Protein AF-A0A937H838-F1 (afdb_monomer_lite)

Sequence (118 aa):
MMIDYLVGSALAITSMLALLLFGTDIIRLNVEARERWQAKMALADFDARWHLSGESLPIGPICRGGDSPWIVAWCISPPVMSLPHARAEVDTNAPAITLRWGQGGAAEPDAQSVRRGL

Secondary structure (DSSP, 8-state):
-HHHHHHHHHHHHHHHHHHHHHHHHHHHHHHHHHHHHHHHHHHHHHHHHHHHH-PPPPSEEESSSS--HHHHHHHTSHHHHTSTT-EEEEETTTTEEEEEE-S-SSS--EEEEEEPP-

Foldseek 3Di:
DVVVVVVVVVVVVVVVVVVVVVVVVVVVVVVVVLLVVLVVVLVVLVVVLCVVVVDDDDAFWPPPDPDDPSSVVSCPDPSNVVFAPWTWGADPVFRKIKIFGDDDDPDDGPIDMDTDDD

Radius of gyration: 22.17 Å; chains: 1; bounding box: 47×26×70 Å

Structure (mmCIF, N/CA/C/O backbone):
data_AF-A0A937H838-F1
#
_entry.id   AF-A0A937H838-F1
#
loop_
_atom_site.group_PDB
_atom_site.id
_atom_site.type_symbol
_atom_site.label_atom_id
_atom_site.label_alt_id
_atom_site.label_comp_id
_atom_site.label_asym_id
_atom_site.label_entity_id
_atom_site.label_seq_id
_atom_site.pdbx_PDB_ins_code
_atom_site.Cartn_x
_atom_site.Cartn_y
_atom_site.Cartn_z
_atom_site.occupancy
_atom_site.B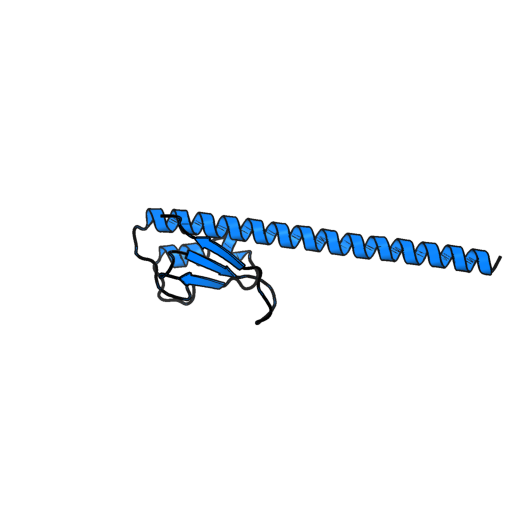_iso_or_equiv
_atom_site.auth_seq_id
_atom_site.auth_comp_id
_atom_site.auth_asym_id
_atom_site.auth_atom_id
_atom_site.pdbx_PDB_model_num
ATOM 1 N N . MET A 1 1 ? 31.803 1.585 -47.588 1.00 65.31 1 MET A N 1
ATOM 2 C CA . MET A 1 1 ? 30.511 0.873 -47.725 1.00 65.31 1 MET A CA 1
ATOM 3 C C . MET A 1 1 ? 30.268 -0.115 -46.593 1.00 65.31 1 MET A C 1
ATOM 5 O O . MET A 1 1 ? 29.444 0.207 -45.760 1.00 65.31 1 MET A O 1
ATOM 9 N N . MET A 1 2 ? 30.948 -1.269 -46.487 1.00 79.31 2 MET A N 1
ATOM 10 C CA . MET A 1 2 ? 30.632 -2.262 -45.431 1.00 79.31 2 MET A CA 1
ATOM 11 C C . MET A 1 2 ? 30.775 -1.711 -43.999 1.00 79.31 2 MET A C 1
ATOM 13 O O . MET A 1 2 ? 29.905 -1.944 -43.167 1.00 79.31 2 MET A O 1
ATOM 17 N N . ILE A 1 3 ? 31.832 -0.939 -43.726 1.00 82.69 3 ILE A N 1
ATOM 18 C CA . ILE A 1 3 ? 32.065 -0.324 -42.408 1.00 82.69 3 ILE A CA 1
ATOM 19 C C . ILE A 1 3 ? 30.963 0.693 -42.071 1.00 82.69 3 ILE A C 1
ATOM 21 O O . ILE A 1 3 ? 30.438 0.662 -40.965 1.00 82.69 3 ILE A O 1
ATOM 25 N N . ASP A 1 4 ? 30.541 1.522 -43.028 1.00 83.69 4 ASP A N 1
ATOM 26 C CA . ASP A 1 4 ? 29.478 2.519 -42.823 1.00 83.69 4 ASP A CA 1
ATOM 27 C C . ASP A 1 4 ? 28.123 1.861 -42.520 1.00 83.69 4 ASP A C 1
ATOM 29 O O . ASP A 1 4 ? 27.396 2.311 -41.634 1.00 83.69 4 ASP A O 1
ATOM 33 N N . TYR A 1 5 ? 27.806 0.745 -43.193 1.00 82.31 5 TYR A N 1
ATOM 34 C CA . TYR A 1 5 ? 26.612 -0.053 -42.890 1.00 82.31 5 TYR A CA 1
ATOM 35 C C . TYR A 1 5 ? 26.675 -0.683 -41.497 1.00 82.31 5 TYR A C 1
ATOM 37 O O . TYR A 1 5 ? 25.668 -0.691 -40.790 1.00 82.31 5 TYR A O 1
ATOM 45 N N . LEU A 1 6 ? 27.839 -1.193 -41.084 1.00 87.06 6 LEU A 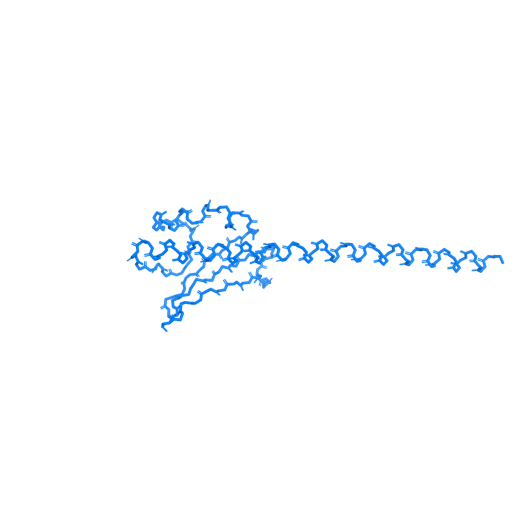N 1
ATOM 46 C CA . LEU A 1 6 ? 28.024 -1.781 -39.756 1.00 87.06 6 LEU A CA 1
ATOM 47 C C . LEU A 1 6 ? 27.896 -0.728 -38.651 1.00 87.06 6 LEU A C 1
ATOM 49 O O . LEU A 1 6 ? 27.196 -0.963 -37.670 1.00 87.06 6 LEU A O 1
ATOM 53 N N . VAL A 1 7 ? 28.505 0.446 -38.833 1.00 88.69 7 VAL A N 1
ATOM 54 C CA . VAL A 1 7 ? 28.410 1.566 -37.885 1.00 88.69 7 VAL A CA 1
ATOM 55 C C . VAL A 1 7 ? 26.975 2.095 -37.808 1.00 88.69 7 VAL A C 1
ATOM 57 O O . VAL A 1 7 ? 26.451 2.273 -36.710 1.00 88.69 7 VAL A O 1
ATOM 60 N N . GLY A 1 8 ? 26.303 2.277 -38.950 1.00 87.38 8 GLY A N 1
ATOM 61 C CA . GLY A 1 8 ? 24.903 2.708 -38.991 1.00 87.38 8 GLY A CA 1
ATOM 62 C C . GLY A 1 8 ? 23.955 1.713 -38.317 1.00 87.38 8 GLY A C 1
ATOM 63 O O . GLY A 1 8 ? 23.091 2.106 -37.534 1.00 87.38 8 GLY A O 1
ATOM 64 N N . SER A 1 9 ? 24.160 0.415 -38.553 1.00 87.75 9 SER A N 1
ATOM 65 C CA . SER A 1 9 ? 23.368 -0.648 -37.924 1.00 87.75 9 SER A CA 1
ATOM 66 C C . SER A 1 9 ? 23.621 -0.729 -36.417 1.00 87.75 9 SER A C 1
ATOM 68 O O . SER A 1 9 ? 22.675 -0.843 -35.641 1.00 87.75 9 SER A O 1
ATOM 70 N N . ALA A 1 10 ? 24.880 -0.614 -35.981 1.00 89.06 10 ALA A N 1
ATOM 71 C CA . ALA A 1 10 ? 25.239 -0.611 -34.565 1.00 89.06 10 ALA A CA 1
ATOM 72 C C . ALA A 1 10 ? 24.622 0.582 -33.819 1.00 89.06 10 ALA A C 1
ATOM 74 O O . ALA A 1 10 ? 24.082 0.404 -32.724 1.00 89.06 10 ALA A O 1
ATOM 75 N N . LEU A 1 11 ? 24.636 1.776 -34.423 1.00 88.56 11 LEU A N 1
ATOM 76 C CA . LEU A 1 11 ? 23.971 2.958 -33.871 1.00 88.56 11 LEU A CA 1
ATOM 77 C C . LEU A 1 11 ? 22.461 2.736 -33.747 1.00 88.56 11 LEU A C 1
ATOM 79 O O . LEU A 1 11 ? 21.910 2.952 -32.672 1.00 88.56 11 LEU A O 1
ATOM 83 N N . ALA A 1 12 ? 21.806 2.230 -34.796 1.00 90.69 12 ALA A N 1
ATOM 84 C CA . ALA A 1 12 ? 20.365 1.979 -34.780 1.00 90.69 12 ALA A CA 1
ATOM 85 C C . ALA A 1 12 ? 19.949 0.970 -33.692 1.00 90.69 12 ALA A C 1
ATOM 87 O O . ALA A 1 12 ? 19.007 1.227 -32.941 1.00 90.69 12 ALA A O 1
ATOM 88 N N . ILE A 1 13 ? 20.675 -0.147 -33.563 1.00 90.50 13 ILE A N 1
ATOM 89 C CA . ILE A 1 13 ? 20.407 -1.170 -32.539 1.00 90.50 13 ILE A CA 1
ATOM 90 C C . ILE A 1 13 ? 20.606 -0.589 -31.136 1.00 90.50 13 ILE A C 1
ATOM 92 O O . ILE A 1 13 ? 19.759 -0.776 -30.264 1.00 90.50 13 ILE A O 1
ATOM 96 N N . THR A 1 14 ? 21.695 0.153 -30.924 1.00 92.56 14 THR A N 1
ATOM 97 C CA . THR A 1 14 ? 21.998 0.760 -29.621 1.00 92.56 14 THR A CA 1
ATOM 98 C C . THR A 1 14 ? 20.940 1.792 -29.231 1.00 92.56 14 THR A C 1
ATOM 100 O O . THR A 1 14 ? 20.473 1.791 -28.094 1.00 92.56 14 THR A O 1
ATOM 103 N N . SER A 1 15 ? 20.498 2.634 -30.170 1.00 89.38 15 SER A N 1
ATOM 104 C CA . SER A 1 15 ? 19.420 3.599 -29.929 1.00 89.38 15 SER A CA 1
ATOM 105 C C . SER A 1 15 ? 18.097 2.912 -29.594 1.00 89.38 15 SER A C 1
ATOM 107 O O . SER A 1 15 ? 17.409 3.329 -28.664 1.00 89.38 15 SER A O 1
ATOM 109 N N . MET A 1 16 ? 17.747 1.839 -30.307 1.00 92.12 16 MET A N 1
ATOM 110 C CA . MET A 1 16 ? 16.515 1.095 -30.045 1.00 92.12 16 MET A CA 1
ATOM 111 C C . MET A 1 16 ? 16.549 0.410 -28.673 1.00 92.12 16 MET A C 1
ATOM 113 O O . MET A 1 16 ? 15.565 0.465 -27.937 1.00 92.12 16 MET A O 1
ATOM 117 N N . LEU A 1 17 ? 17.693 -0.166 -28.291 1.00 92.19 17 LEU A N 1
ATOM 118 C CA . LEU A 1 17 ? 17.888 -0.746 -26.964 1.00 92.19 17 LEU A CA 1
ATOM 119 C C . LEU A 1 17 ? 17.777 0.313 -25.860 1.00 92.19 17 LEU A C 1
ATOM 121 O O . LEU A 1 17 ? 17.106 0.077 -24.859 1.00 92.19 17 LEU A O 1
ATOM 125 N N . ALA A 1 18 ? 18.378 1.490 -26.055 1.00 89.00 18 ALA A N 1
ATOM 126 C CA . ALA A 1 18 ? 18.281 2.586 -25.095 1.00 89.00 18 ALA A CA 1
ATOM 127 C C . ALA A 1 18 ? 16.820 3.004 -24.861 1.00 89.00 18 ALA A C 1
ATOM 129 O O . ALA A 1 18 ? 16.397 3.138 -23.716 1.00 89.00 18 ALA A O 1
ATOM 130 N N . LEU A 1 19 ? 16.023 3.139 -25.927 1.00 89.00 19 LEU A N 1
ATOM 131 C CA . LEU A 1 19 ? 14.598 3.471 -25.818 1.00 89.00 19 LEU A CA 1
ATOM 132 C C . LEU A 1 19 ? 13.793 2.399 -25.073 1.00 89.00 19 LEU A C 1
ATOM 134 O O . LEU A 1 19 ? 12.911 2.744 -24.287 1.00 89.00 19 LEU A O 1
ATOM 138 N N . LEU A 1 20 ? 14.100 1.116 -25.288 1.00 91.12 20 LEU A N 1
ATOM 139 C CA . LEU A 1 20 ? 13.451 0.020 -24.565 1.00 91.12 20 LEU A CA 1
ATOM 140 C C . LEU A 1 20 ? 13.742 0.088 -23.063 1.00 91.12 20 LEU A C 1
ATOM 142 O O . LEU A 1 20 ? 12.806 -0.005 -22.271 1.00 91.12 20 LEU A O 1
ATOM 146 N N . LEU A 1 21 ? 15.004 0.308 -22.680 1.00 86.25 21 LEU A N 1
ATOM 147 C CA . LEU A 1 21 ? 15.404 0.424 -21.273 1.00 86.25 21 LEU A CA 1
ATOM 148 C C . LEU A 1 21 ? 14.735 1.624 -20.591 1.00 86.25 21 LEU A C 1
ATOM 150 O O . LEU A 1 21 ? 14.119 1.473 -19.536 1.00 86.25 21 LEU A O 1
ATOM 154 N N . PHE A 1 22 ? 14.762 2.797 -21.231 1.00 83.25 22 PHE A N 1
ATOM 155 C CA . PHE A 1 22 ? 14.072 3.976 -20.703 1.00 83.25 22 PHE A CA 1
ATOM 156 C C . PHE A 1 22 ? 12.562 3.745 -20.563 1.00 83.25 22 PHE A C 1
ATOM 158 O O . PHE A 1 22 ? 11.967 4.144 -19.564 1.00 83.25 22 PHE A O 1
ATOM 165 N N . GLY A 1 23 ? 11.935 3.070 -21.531 1.00 81.69 23 GLY A N 1
ATOM 166 C CA . GLY A 1 23 ? 10.519 2.719 -21.462 1.00 81.69 23 GLY A CA 1
ATOM 167 C C . GLY A 1 23 ? 10.193 1.816 -20.271 1.00 81.69 23 GLY A C 1
ATOM 168 O O . GLY A 1 23 ? 9.234 2.083 -19.543 1.00 81.69 23 GLY A O 1
ATOM 169 N N . THR A 1 24 ? 11.004 0.781 -20.027 1.00 84.44 24 THR A N 1
ATOM 170 C CA . THR A 1 24 ? 10.806 -0.117 -18.880 1.00 84.44 24 THR A CA 1
ATOM 171 C C . THR A 1 24 ? 11.010 0.587 -17.542 1.00 84.44 24 THR A C 1
ATOM 173 O O . THR A 1 24 ? 10.226 0.362 -16.618 1.00 84.44 24 THR A O 1
ATOM 176 N N . ASP A 1 25 ? 11.991 1.486 -17.449 1.00 81.75 25 ASP A N 1
ATOM 177 C CA . ASP A 1 25 ? 12.258 2.245 -16.225 1.00 81.75 25 ASP A CA 1
ATOM 178 C C . ASP A 1 25 ? 11.110 3.203 -15.892 1.00 81.75 25 ASP A C 1
ATOM 180 O O . ASP A 1 25 ? 10.679 3.283 -14.741 1.00 81.75 25 ASP A O 1
ATOM 184 N N . ILE A 1 26 ? 10.543 3.878 -16.898 1.00 77.12 26 ILE A N 1
ATOM 185 C CA . ILE A 1 26 ? 9.381 4.760 -16.712 1.00 77.12 26 ILE A CA 1
ATOM 186 C C . ILE A 1 26 ? 8.173 3.969 -16.205 1.00 77.12 26 ILE A C 1
ATOM 188 O O . ILE A 1 26 ? 7.478 4.425 -15.294 1.00 77.12 26 ILE A O 1
ATOM 192 N N . ILE A 1 27 ? 7.901 2.791 -16.772 1.00 79.25 27 ILE A N 1
ATOM 193 C CA . ILE A 1 27 ? 6.787 1.945 -16.322 1.00 79.25 27 ILE A CA 1
ATOM 194 C C . ILE A 1 27 ? 6.997 1.549 -14.861 1.00 79.25 27 ILE A C 1
ATOM 196 O O . ILE A 1 27 ? 6.085 1.701 -14.048 1.00 79.25 27 ILE A O 1
ATOM 200 N N . ARG A 1 28 ? 8.210 1.111 -14.512 1.00 81.00 28 ARG A N 1
ATOM 201 C CA . ARG A 1 28 ? 8.553 0.716 -13.146 1.00 81.00 28 ARG A CA 1
ATOM 202 C C . ARG A 1 28 ? 8.370 1.866 -12.154 1.00 81.00 28 ARG A C 1
ATOM 204 O O . ARG A 1 28 ? 7.692 1.691 -11.148 1.00 81.00 28 ARG A O 1
ATOM 211 N N . LEU A 1 29 ? 8.887 3.051 -12.471 1.00 80.56 29 LEU A N 1
ATOM 212 C CA . LEU A 1 29 ? 8.750 4.242 -11.626 1.00 80.56 29 LEU A CA 1
ATOM 213 C C . LEU A 1 29 ? 7.283 4.630 -11.396 1.00 80.56 29 LEU A C 1
ATOM 215 O O . LEU A 1 29 ? 6.905 4.987 -10.280 1.00 80.56 29 LEU A O 1
ATOM 219 N N . ASN A 1 30 ? 6.440 4.539 -12.428 1.00 85.31 30 ASN A N 1
ATOM 220 C CA . ASN A 1 30 ? 5.008 4.819 -12.297 1.00 85.31 30 ASN A CA 1
ATOM 221 C C . ASN A 1 30 ? 4.297 3.800 -11.397 1.00 85.31 30 ASN A C 1
ATOM 223 O O . ASN A 1 30 ? 3.425 4.183 -10.613 1.00 85.31 30 ASN A O 1
ATOM 227 N N . VAL A 1 31 ? 4.664 2.519 -11.491 1.00 86.31 31 VAL A N 1
ATOM 228 C CA . VAL A 1 31 ? 4.124 1.465 -10.621 1.00 86.31 31 VAL A CA 1
ATOM 229 C C . VAL A 1 31 ? 4.533 1.714 -9.170 1.00 86.31 31 VAL A C 1
ATOM 231 O O . VAL A 1 31 ? 3.659 1.813 -8.313 1.00 86.31 31 VAL A O 1
ATOM 234 N N . GLU A 1 32 ? 5.821 1.940 -8.902 1.00 85.44 32 GLU A N 1
ATOM 235 C CA . GLU A 1 32 ? 6.325 2.213 -7.548 1.00 85.44 32 GLU A CA 1
ATOM 236 C C . GLU A 1 32 ? 5.672 3.464 -6.932 1.00 85.44 32 GLU A C 1
ATOM 238 O O . GLU A 1 32 ? 5.275 3.472 -5.764 1.00 85.44 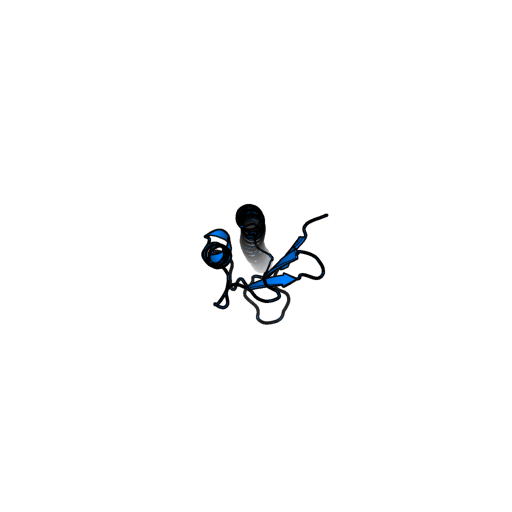32 GLU A O 1
ATOM 243 N N . ALA A 1 33 ? 5.510 4.535 -7.717 1.00 85.56 33 ALA A N 1
ATOM 244 C CA . ALA A 1 33 ? 4.841 5.751 -7.261 1.00 85.56 33 ALA A CA 1
ATOM 245 C C . ALA A 1 33 ? 3.365 5.501 -6.917 1.00 85.56 33 ALA A C 1
ATOM 247 O O . ALA A 1 33 ? 2.874 5.990 -5.894 1.00 85.56 33 ALA A O 1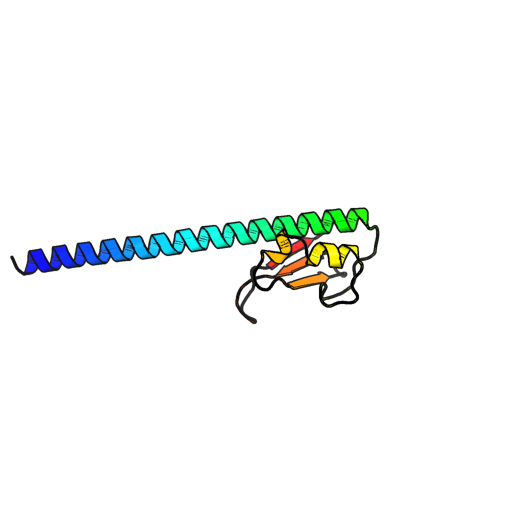
ATOM 248 N N . ARG A 1 34 ? 2.661 4.721 -7.748 1.00 88.12 34 ARG A N 1
ATOM 249 C CA . ARG A 1 34 ? 1.263 4.349 -7.516 1.00 88.12 34 ARG A CA 1
ATOM 250 C C . ARG A 1 34 ? 1.112 3.506 -6.256 1.00 88.12 34 ARG A C 1
ATOM 252 O O . ARG A 1 34 ? 0.233 3.800 -5.450 1.00 88.12 34 ARG A O 1
ATOM 259 N N . GLU A 1 35 ? 1.961 2.504 -6.068 1.00 87.38 35 GLU A N 1
ATOM 260 C CA . GLU A 1 35 ? 1.935 1.639 -4.888 1.00 87.38 35 GLU A CA 1
ATOM 261 C C . GLU A 1 35 ? 2.203 2.436 -3.606 1.00 87.38 35 GLU A C 1
ATOM 263 O O . GLU A 1 35 ? 1.428 2.359 -2.655 1.00 87.38 35 GLU A O 1
ATOM 268 N N . ARG A 1 36 ? 3.214 3.314 -3.600 1.00 86.50 36 ARG A N 1
ATOM 269 C CA . ARG A 1 36 ? 3.476 4.209 -2.456 1.00 86.50 36 ARG A CA 1
ATOM 270 C C . ARG A 1 36 ? 2.308 5.144 -2.163 1.00 86.50 36 ARG A C 1
ATOM 272 O O . ARG A 1 36 ? 2.021 5.435 -1.002 1.00 86.50 36 ARG A O 1
ATOM 279 N N . TRP A 1 37 ? 1.634 5.647 -3.193 1.00 88.31 37 TRP A N 1
ATOM 280 C CA . TRP A 1 37 ? 0.455 6.489 -2.999 1.00 88.31 37 TRP A CA 1
ATOM 281 C C . TRP A 1 37 ? -0.715 5.696 -2.400 1.00 88.31 37 TRP A C 1
ATOM 283 O O . TRP A 1 37 ? -1.368 6.171 -1.471 1.00 88.31 37 TRP A O 1
ATOM 293 N N . GLN A 1 38 ? -0.933 4.462 -2.859 1.00 89.88 38 GLN A N 1
ATOM 294 C CA . GLN A 1 38 ? -1.946 3.563 -2.303 1.00 89.88 38 GLN A CA 1
ATOM 295 C C . GLN A 1 38 ? -1.648 3.185 -0.851 1.00 89.88 38 GLN A C 1
ATOM 297 O O . GLN A 1 38 ? -2.552 3.241 -0.021 1.00 89.88 38 GLN A O 1
ATOM 302 N N . ALA A 1 39 ? -0.390 2.898 -0.515 1.00 87.62 39 ALA A N 1
ATOM 303 C CA . ALA A 1 39 ? 0.030 2.618 0.854 1.00 87.62 39 ALA A CA 1
ATOM 304 C C . ALA A 1 39 ? -0.210 3.810 1.791 1.00 87.62 39 ALA A C 1
ATOM 306 O O . ALA A 1 39 ? -0.776 3.642 2.872 1.00 87.62 39 ALA A O 1
ATOM 307 N N . LYS A 1 40 ? 0.121 5.035 1.358 1.00 89.44 40 LYS A N 1
ATOM 308 C CA . LYS A 1 40 ? -0.224 6.262 2.100 1.00 89.44 40 LYS A CA 1
ATOM 309 C C . LYS A 1 40 ? -1.721 6.379 2.343 1.00 89.44 40 LYS A C 1
ATOM 311 O O . LYS A 1 40 ? -2.134 6.723 3.446 1.00 89.44 40 LYS A O 1
ATOM 316 N N . MET A 1 41 ? -2.525 6.095 1.322 1.00 90.44 41 MET A N 1
ATOM 317 C CA . MET A 1 41 ? -3.973 6.205 1.436 1.00 90.44 41 MET A CA 1
ATOM 318 C C . MET A 1 41 ? -4.575 5.133 2.338 1.00 90.44 41 MET A C 1
ATOM 320 O O . MET A 1 41 ? -5.447 5.449 3.142 1.00 90.44 41 MET A O 1
ATOM 324 N N . ALA A 1 42 ? -4.060 3.906 2.275 1.00 90.88 42 ALA A N 1
ATOM 325 C CA . ALA A 1 42 ? -4.422 2.835 3.192 1.00 90.88 42 ALA A CA 1
ATOM 326 C C . ALA A 1 42 ? -4.111 3.211 4.648 1.00 90.88 42 ALA A C 1
ATOM 328 O O . ALA A 1 42 ? -4.950 3.016 5.522 1.00 90.88 42 ALA A O 1
ATOM 329 N N . LEU A 1 43 ? -2.936 3.785 4.915 1.00 89.75 43 LEU A N 1
ATOM 330 C CA . LEU A 1 43 ? -2.542 4.191 6.267 1.00 89.75 43 LEU A CA 1
ATOM 331 C C . LEU A 1 43 ? -3.372 5.374 6.788 1.00 89.75 43 LEU A C 1
ATOM 333 O O . LEU A 1 43 ? -3.732 5.387 7.961 1.00 89.75 43 LEU A O 1
ATOM 337 N N . ALA A 1 44 ? -3.726 6.330 5.927 1.00 89.50 44 ALA A N 1
ATOM 338 C CA . ALA A 1 44 ? -4.625 7.424 6.295 1.00 89.50 44 ALA A CA 1
ATOM 339 C C . ALA A 1 44 ? -6.052 6.928 6.605 1.00 89.50 44 ALA A C 1
ATOM 341 O O . ALA A 1 44 ? -6.658 7.375 7.575 1.00 89.50 44 ALA A O 1
ATOM 342 N N . ASP A 1 45 ? -6.576 5.980 5.818 1.00 90.88 45 ASP A N 1
ATOM 343 C CA . ASP A 1 45 ? -7.871 5.336 6.093 1.00 90.88 45 ASP A CA 1
ATOM 344 C C . ASP A 1 45 ? -7.832 4.538 7.406 1.00 90.88 45 ASP A C 1
ATOM 346 O O . ASP A 1 45 ? -8.784 4.574 8.184 1.00 90.88 45 ASP A O 1
ATOM 350 N N . PHE A 1 46 ? -6.713 3.863 7.694 1.00 90.12 46 PHE A N 1
ATOM 351 C CA . PHE A 1 46 ? -6.521 3.164 8.965 1.00 90.12 46 PHE A CA 1
ATOM 352 C C . PHE A 1 46 ? -6.587 4.124 10.155 1.00 90.12 46 PHE A C 1
ATOM 354 O O . PHE A 1 46 ? -7.331 3.871 11.100 1.00 90.12 46 PHE A O 1
ATOM 361 N N . ASP A 1 47 ? -5.838 5.229 10.098 1.00 88.19 47 ASP A N 1
ATOM 362 C CA . ASP A 1 47 ? -5.803 6.238 11.160 1.00 88.19 47 ASP A CA 1
ATOM 363 C C . ASP A 1 47 ? -7.193 6.849 11.400 1.00 88.19 47 ASP A C 1
ATOM 365 O O . ASP A 1 47 ? -7.651 6.937 12.540 1.00 88.19 47 ASP A O 1
ATOM 369 N N . ALA A 1 48 ? -7.926 7.162 10.327 1.00 89.31 48 ALA A N 1
ATOM 370 C CA . ALA A 1 48 ? -9.294 7.664 10.423 1.00 89.31 48 ALA A CA 1
ATOM 371 C C . ALA A 1 48 ? -10.246 6.650 11.082 1.00 89.31 48 ALA A C 1
ATOM 373 O O . ALA A 1 48 ? -11.013 7.005 11.978 1.00 89.31 48 ALA A O 1
ATOM 374 N N . ARG A 1 49 ? -10.194 5.376 10.676 1.00 90.50 49 ARG A N 1
ATOM 375 C CA . ARG A 1 49 ? -11.038 4.316 11.257 1.00 90.50 49 ARG A CA 1
ATOM 376 C C . ARG A 1 49 ? -10.695 4.033 12.704 1.00 90.50 49 ARG A C 1
ATOM 378 O O . ARG A 1 49 ? -11.601 3.809 13.499 1.00 90.50 49 ARG A O 1
ATOM 385 N N . TRP A 1 50 ? -9.415 4.068 13.045 1.00 87.38 50 TRP A N 1
ATOM 386 C CA . TRP A 1 50 ? -8.979 3.913 14.421 1.00 87.38 50 TRP A CA 1
ATOM 387 C C . TRP A 1 50 ? -9.464 5.084 15.286 1.00 87.38 50 TRP A C 1
ATOM 389 O O . TRP A 1 50 ? -9.996 4.872 16.376 1.00 87.38 50 TRP A O 1
ATOM 399 N N . HIS A 1 51 ? -9.387 6.320 14.784 1.00 85.81 51 HIS A N 1
ATOM 400 C CA . HIS A 1 51 ? -9.935 7.476 15.493 1.00 85.81 51 HIS A CA 1
ATOM 401 C C . HIS A 1 51 ? -11.442 7.342 15.760 1.00 85.81 51 HIS A C 1
ATOM 403 O O . HIS A 1 51 ? -11.911 7.698 16.839 1.00 85.81 51 HIS A O 1
ATOM 409 N N . LEU A 1 52 ? -12.189 6.800 14.794 1.00 88.94 52 LEU A N 1
ATOM 410 C CA . LEU A 1 52 ? -13.633 6.589 14.908 1.00 88.94 52 LEU A CA 1
ATOM 411 C C . LEU A 1 52 ? -14.013 5.373 15.762 1.00 88.94 52 LEU A C 1
ATOM 413 O O . LEU A 1 52 ? -15.081 5.385 16.368 1.00 88.94 52 LEU A O 1
ATOM 417 N N . SER A 1 53 ? -13.181 4.328 15.811 1.00 87.12 53 SER A N 1
ATOM 418 C CA . SER A 1 53 ? -13.476 3.128 16.601 1.00 87.12 53 SER A CA 1
ATOM 419 C C . SER A 1 53 ? -13.317 3.378 18.098 1.00 87.12 53 SER A C 1
ATOM 421 O O . SER A 1 53 ? -14.076 2.829 18.892 1.00 87.12 53 SER A O 1
ATOM 423 N N . GLY A 1 54 ? -12.335 4.198 18.494 1.00 82.25 54 GLY A N 1
ATOM 424 C CA . GLY A 1 54 ? -11.993 4.413 19.903 1.00 82.25 54 GLY A CA 1
ATOM 425 C C . GLY A 1 54 ? -11.448 3.159 20.602 1.00 82.25 54 GLY A C 1
ATOM 426 O O . GLY A 1 54 ? -11.302 3.148 21.823 1.00 82.25 54 GLY A O 1
ATOM 427 N N . GLU A 1 55 ? -11.149 2.102 19.843 1.00 83.62 55 GLU A N 1
ATOM 428 C CA . GLU A 1 55 ? -10.643 0.833 20.357 1.00 83.62 55 GLU A CA 1
ATOM 429 C C . GLU A 1 55 ? -9.119 0.870 20.536 1.00 83.62 55 GLU A C 1
ATOM 431 O O . GLU A 1 55 ? -8.392 1.592 19.843 1.00 83.62 55 GLU A O 1
ATOM 436 N N . SER A 1 56 ? -8.608 0.055 21.460 1.00 80.50 56 SER A N 1
ATOM 437 C CA . SER A 1 56 ? -7.171 -0.194 21.547 1.00 80.50 56 SER A CA 1
ATOM 438 C C . SER A 1 56 ? -6.714 -1.055 20.374 1.00 80.50 56 SER A C 1
ATOM 440 O O . SER A 1 56 ? -7.387 -2.015 19.997 1.00 80.50 56 SER A O 1
ATOM 442 N N . LEU A 1 57 ? -5.534 -0.754 19.844 1.00 80.44 57 LEU A N 1
ATOM 443 C CA . LEU A 1 57 ? -4.935 -1.543 18.780 1.00 80.44 57 LEU A CA 1
ATOM 444 C C . LEU A 1 57 ? -4.603 -2.974 19.231 1.00 80.44 57 LEU A C 1
ATOM 446 O O . LEU A 1 57 ? -4.042 -3.146 20.317 1.00 80.44 57 LEU A O 1
ATOM 450 N N . PRO A 1 58 ? -4.862 -3.988 18.388 1.00 80.06 58 PRO A N 1
ATOM 451 C CA . PRO A 1 58 ? -4.302 -5.314 18.598 1.00 80.06 58 PRO A CA 1
ATOM 452 C C . PRO A 1 58 ? -2.783 -5.291 18.386 1.00 80.06 58 PRO A C 1
ATOM 454 O O . PRO A 1 58 ? -2.264 -4.520 17.579 1.00 8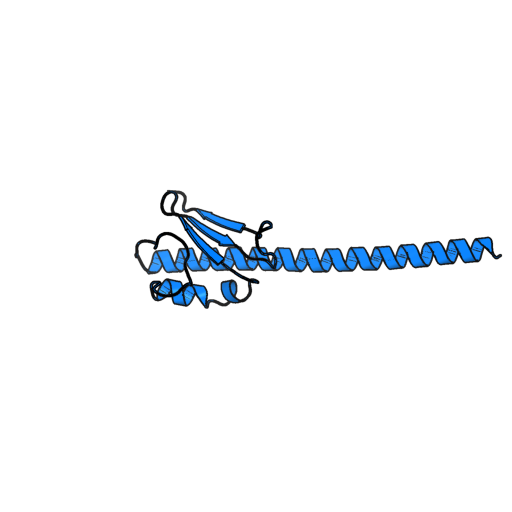0.06 58 PRO A O 1
ATOM 457 N N . ILE A 1 59 ? -2.071 -6.156 19.108 1.00 82.50 59 ILE A N 1
ATOM 458 C CA . ILE A 1 59 ? -0.620 -6.316 18.976 1.00 82.50 59 ILE A CA 1
ATOM 459 C C . ILE A 1 59 ? -0.327 -7.345 17.890 1.00 82.50 59 ILE A C 1
ATOM 461 O O . ILE A 1 59 ? -0.853 -8.459 17.925 1.00 82.50 59 ILE A O 1
ATOM 465 N N . GLY A 1 60 ? 0.586 -7.001 16.983 1.00 84.75 60 GLY A N 1
ATOM 466 C CA . GLY A 1 60 ? 1.122 -7.929 15.999 1.00 84.75 60 GLY A CA 1
ATOM 467 C C . GLY A 1 60 ? 0.372 -7.901 14.663 1.00 84.75 60 GLY A C 1
ATOM 468 O O . GLY A 1 60 ? -0.089 -6.842 14.227 1.00 84.75 60 GLY A O 1
ATOM 469 N N . PRO A 1 61 ? 0.330 -9.030 13.936 1.00 86.06 61 PRO A N 1
ATOM 470 C CA . PRO A 1 61 ? -0.157 -9.057 12.566 1.00 86.06 61 PRO A CA 1
ATOM 471 C C . PRO A 1 61 ? -1.684 -9.001 12.506 1.00 86.06 61 PRO A C 1
ATOM 473 O O . PRO A 1 61 ? -2.357 -9.866 13.062 1.00 86.06 61 PRO A O 1
ATOM 476 N N . ILE A 1 62 ? -2.204 -8.044 11.741 1.00 87.69 62 ILE A N 1
ATOM 477 C CA . ILE A 1 62 ? -3.640 -7.881 11.479 1.00 87.69 62 ILE A CA 1
ATOM 478 C C . ILE A 1 62 ? -4.013 -8.455 10.104 1.00 87.69 62 ILE A C 1
ATOM 480 O O . ILE A 1 62 ? -3.141 -8.784 9.294 1.00 87.69 62 ILE A O 1
ATOM 484 N N . CYS A 1 63 ? -5.312 -8.589 9.833 1.00 86.06 63 CYS A N 1
ATOM 485 C CA . CYS A 1 63 ? -5.873 -9.207 8.627 1.00 86.06 63 CYS A CA 1
ATOM 486 C C . CYS A 1 63 ? -5.663 -10.731 8.543 1.00 86.06 63 CYS A C 1
ATOM 488 O O . CYS A 1 63 ? -5.685 -11.301 7.451 1.00 86.06 63 CYS A O 1
ATOM 490 N N . ARG A 1 64 ? -5.455 -11.408 9.684 1.00 81.69 64 ARG A N 1
ATOM 491 C CA . ARG A 1 64 ? -5.302 -12.879 9.761 1.00 81.69 64 ARG A CA 1
ATOM 492 C C . ARG A 1 64 ? -6.538 -13.604 10.299 1.00 81.69 64 ARG A C 1
ATOM 494 O O . ARG A 1 64 ? -6.557 -14.833 10.304 1.00 81.69 64 ARG A O 1
ATOM 501 N N . GLY A 1 65 ? -7.571 -12.856 10.685 1.00 72.50 65 GLY A N 1
ATOM 502 C CA . GLY A 1 65 ? -8.799 -13.385 11.274 1.00 72.50 65 GLY A CA 1
ATOM 503 C C . GLY A 1 65 ? -8.797 -13.243 12.796 1.00 72.50 65 GLY A C 1
ATOM 504 O O . GLY A 1 65 ? -7.761 -13.379 13.438 1.00 72.50 65 GLY A O 1
ATOM 505 N N . GLY A 1 66 ? -9.967 -12.941 13.365 1.00 77.75 66 GLY A N 1
ATOM 506 C CA . GLY A 1 66 ? -10.108 -12.597 14.787 1.00 77.75 66 GLY A CA 1
ATOM 507 C C . GLY A 1 66 ? -9.875 -11.116 15.110 1.00 77.75 66 GLY A C 1
ATOM 508 O O . GLY A 1 66 ? -9.914 -10.743 16.278 1.00 77.75 66 GLY A O 1
ATOM 509 N N . ASP A 1 67 ? -9.662 -10.278 14.092 1.00 86.56 67 ASP A N 1
ATOM 510 C CA . ASP A 1 67 ? -9.543 -8.828 14.239 1.00 86.56 67 ASP A CA 1
ATOM 511 C C . ASP A 1 67 ? -10.911 -8.155 14.458 1.00 86.56 67 ASP A C 1
ATOM 513 O O . ASP A 1 67 ? -11.958 -8.685 14.073 1.00 86.56 67 ASP A O 1
ATOM 517 N N . SER A 1 68 ? -10.898 -6.948 15.031 1.00 87.31 68 SER A N 1
ATOM 518 C CA . SER A 1 68 ? -12.104 -6.127 15.198 1.00 87.31 68 SER A CA 1
ATOM 519 C C . SER A 1 68 ? -12.770 -5.813 13.843 1.00 87.31 68 SER A C 1
ATOM 521 O O . SER A 1 68 ? -12.063 -5.646 12.841 1.00 87.31 68 SER A O 1
ATOM 523 N N . PRO A 1 69 ? -14.113 -5.684 13.763 1.00 89.38 69 PRO A N 1
ATOM 524 C CA . PRO A 1 69 ? -14.821 -5.459 12.501 1.00 89.38 69 PRO A CA 1
ATOM 525 C C . PRO A 1 69 ? -14.304 -4.273 11.676 1.00 89.38 69 PRO A C 1
ATOM 527 O O . PRO A 1 69 ? -14.285 -4.347 10.447 1.00 89.38 69 PRO A O 1
ATOM 530 N N . TRP A 1 70 ? -13.850 -3.191 12.318 1.00 89.31 70 TRP A N 1
ATOM 531 C CA . TRP A 1 70 ? -13.310 -2.026 11.607 1.00 89.31 70 TRP A CA 1
ATOM 532 C C . TRP A 1 70 ? -11.953 -2.315 10.947 1.00 89.31 70 TRP A C 1
ATOM 534 O O . TRP A 1 70 ? -11.695 -1.810 9.852 1.00 89.31 70 TRP A O 1
ATOM 544 N N . ILE A 1 71 ? -11.126 -3.166 11.569 1.00 90.94 71 ILE A N 1
ATOM 545 C CA . ILE A 1 71 ? -9.848 -3.641 11.020 1.00 90.94 71 ILE A CA 1
ATOM 546 C C . ILE A 1 71 ? -10.130 -4.553 9.836 1.00 90.94 71 ILE A C 1
ATOM 548 O O . ILE A 1 71 ? -9.568 -4.351 8.767 1.00 90.94 71 ILE A O 1
ATOM 552 N N . VAL A 1 72 ? -11.061 -5.501 9.984 1.00 91.00 72 VAL A N 1
ATOM 553 C CA . VAL A 1 72 ? -11.479 -6.383 8.883 1.00 91.00 72 VAL A CA 1
ATOM 554 C C . VAL A 1 72 ? -11.981 -5.560 7.695 1.00 91.00 72 VAL A C 1
ATOM 556 O O . VAL A 1 72 ? -11.576 -5.805 6.560 1.00 91.00 72 VAL A O 1
ATOM 559 N N . ALA A 1 73 ? -12.801 -4.536 7.949 1.00 91.44 73 ALA A N 1
ATOM 560 C CA . ALA A 1 73 ? -13.293 -3.626 6.919 1.00 91.44 73 ALA A CA 1
ATOM 561 C C . ALA A 1 73 ? -12.177 -2.790 6.265 1.00 91.44 73 ALA A C 1
ATOM 563 O O . ALA A 1 73 ? -12.306 -2.394 5.107 1.00 91.44 73 ALA A O 1
ATOM 564 N N . TRP A 1 74 ? -11.103 -2.488 6.996 1.00 92.38 74 TRP A N 1
ATOM 565 C CA . TRP A 1 74 ? -9.917 -1.835 6.450 1.00 92.38 74 TRP A CA 1
ATOM 566 C C . TRP A 1 74 ? -9.078 -2.795 5.595 1.00 92.38 74 TRP A C 1
ATOM 568 O O . TRP A 1 74 ? -8.652 -2.422 4.504 1.00 92.38 74 TRP A O 1
ATOM 578 N N . CYS A 1 75 ? -8.908 -4.048 6.024 1.00 91.25 75 CYS A N 1
ATOM 579 C CA . CYS A 1 75 ? -8.166 -5.076 5.288 1.00 91.25 75 CYS A CA 1
ATOM 580 C C . CYS A 1 75 ? -8.735 -5.327 3.883 1.00 91.25 75 CYS A C 1
ATOM 582 O O . CYS A 1 75 ? -7.987 -5.597 2.947 1.00 91.25 75 CYS A O 1
ATOM 584 N N . ILE A 1 76 ? -10.059 -5.223 3.731 1.00 91.56 76 ILE A N 1
ATOM 585 C CA . ILE A 1 76 ? -10.762 -5.373 2.446 1.00 91.56 76 ILE A CA 1
ATOM 586 C C . ILE A 1 76 ? -10.988 -4.037 1.722 1.00 91.56 76 ILE A C 1
ATOM 588 O O . ILE A 1 76 ? -11.729 -3.976 0.741 1.00 91.56 76 ILE A O 1
ATOM 592 N N . SER A 1 77 ? -10.402 -2.941 2.210 1.00 91.56 77 SER A N 1
ATOM 593 C CA . SER A 1 77 ? -10.539 -1.641 1.560 1.00 91.56 77 SER A CA 1
ATOM 594 C C . SER A 1 77 ? -9.787 -1.619 0.218 1.00 91.56 77 SER A C 1
ATOM 596 O O . SER A 1 77 ? -8.732 -2.252 0.085 1.00 91.56 77 SER A O 1
ATOM 598 N N . PRO A 1 78 ? -10.278 -0.867 -0.787 1.00 90.44 78 PRO A N 1
ATOM 599 C CA . PRO A 1 78 ? -9.638 -0.813 -2.100 1.00 90.44 78 PRO A CA 1
ATOM 600 C C . PRO A 1 78 ? -8.139 -0.457 -2.077 1.00 90.44 78 PRO A C 1
ATOM 602 O O . PRO A 1 78 ? -7.395 -1.116 -2.800 1.00 90.44 78 PRO A O 1
ATOM 605 N N . PRO A 1 79 ? -7.659 0.509 -1.259 1.00 87.44 79 PRO A N 1
ATOM 606 C CA . PRO A 1 79 ? -6.235 0.850 -1.195 1.00 87.44 79 PRO A CA 1
ATOM 607 C C . PRO A 1 79 ? -5.342 -0.287 -0.685 1.00 87.44 79 PRO A C 1
ATOM 609 O O . PRO A 1 79 ? -4.195 -0.396 -1.109 1.00 87.44 79 PRO A O 1
ATOM 612 N N . VAL A 1 80 ? -5.856 -1.133 0.214 1.00 88.75 80 VAL A N 1
ATOM 613 C CA . VAL A 1 80 ? -5.122 -2.291 0.748 1.00 88.75 80 VAL A CA 1
ATOM 614 C C . VAL A 1 80 ? -5.146 -3.440 -0.254 1.00 88.75 80 VAL A C 1
ATOM 616 O O . VAL A 1 80 ? -4.108 -4.029 -0.543 1.00 88.75 80 VAL A O 1
ATOM 619 N N . MET A 1 81 ? -6.313 -3.725 -0.840 1.00 89.00 81 MET A N 1
ATOM 620 C CA . MET A 1 81 ? -6.476 -4.806 -1.817 1.00 89.00 81 MET A CA 1
ATOM 621 C C . MET A 1 81 ? -5.720 -4.569 -3.128 1.00 89.00 81 MET A C 1
ATOM 623 O O . MET A 1 81 ? -5.400 -5.527 -3.828 1.00 89.00 81 MET A O 1
ATOM 627 N N . SER A 1 82 ? -5.447 -3.312 -3.485 1.00 87.75 82 SER A N 1
ATOM 628 C CA . SER A 1 82 ? -4.687 -2.982 -4.691 1.00 87.75 82 SER A CA 1
ATOM 629 C C . SER A 1 82 ? -3.180 -3.199 -4.556 1.00 87.75 82 SER A C 1
ATOM 631 O O . SER A 1 82 ? -2.491 -3.209 -5.573 1.00 87.75 82 SER A O 1
ATOM 633 N N . LEU A 1 83 ? -2.668 -3.356 -3.331 1.00 86.94 83 LEU A N 1
ATOM 634 C CA . LEU A 1 83 ? -1.247 -3.573 -3.079 1.00 86.94 83 LEU A CA 1
ATOM 635 C C . LEU A 1 83 ? -0.886 -5.063 -3.212 1.00 86.94 83 LEU A C 1
ATOM 637 O O . LEU A 1 83 ? -1.560 -5.922 -2.633 1.00 86.94 83 LEU A O 1
ATOM 641 N N . PRO A 1 84 ? 0.204 -5.405 -3.919 1.00 83.69 84 PRO A N 1
ATOM 642 C CA . PRO A 1 84 ? 0.626 -6.792 -4.067 1.00 83.69 84 PRO A CA 1
ATOM 643 C C . PRO A 1 84 ? 1.133 -7.352 -2.731 1.00 83.69 84 PRO A C 1
ATOM 645 O O . PRO A 1 84 ? 2.024 -6.783 -2.105 1.00 83.69 84 PRO A O 1
ATOM 648 N N . HIS A 1 85 ? 0.581 -8.491 -2.301 1.00 83.88 85 HIS A N 1
ATOM 649 C CA . HIS A 1 85 ? 0.978 -9.205 -1.075 1.00 83.88 85 HIS A CA 1
ATOM 650 C C . HIS A 1 85 ? 1.050 -8.328 0.188 1.00 83.88 85 HIS A C 1
ATOM 652 O O . HIS A 1 85 ? 1.951 -8.492 1.015 1.00 83.88 85 HIS A O 1
ATOM 658 N N . ALA A 1 86 ? 0.090 -7.414 0.348 1.00 84.88 86 ALA A N 1
ATOM 659 C CA . ALA A 1 86 ? 0.025 -6.527 1.500 1.00 84.88 86 ALA A CA 1
ATOM 660 C C . ALA A 1 86 ? -0.011 -7.298 2.832 1.00 84.88 86 ALA A C 1
ATOM 662 O O . ALA A 1 86 ? -0.766 -8.256 3.013 1.00 84.88 86 ALA A O 1
ATOM 663 N N . ARG A 1 87 ? 0.812 -6.860 3.785 1.00 85.06 87 ARG A N 1
ATOM 664 C CA . ARG A 1 87 ? 0.855 -7.342 5.166 1.00 85.06 87 ARG A CA 1
ATOM 665 C C . ARG A 1 87 ? 0.929 -6.150 6.095 1.00 85.06 87 ARG A C 1
ATOM 667 O O . ARG A 1 87 ? 1.761 -5.269 5.895 1.00 85.06 87 ARG A O 1
ATOM 674 N N . ALA A 1 88 ? 0.095 -6.154 7.120 1.00 86.62 88 ALA A N 1
ATOM 675 C CA . ALA A 1 88 ? 0.076 -5.105 8.117 1.00 86.62 88 ALA A CA 1
ATOM 676 C C . ALA A 1 88 ? 0.404 -5.672 9.496 1.00 86.62 88 ALA A C 1
ATOM 678 O O . ALA A 1 88 ? -0.041 -6.761 9.866 1.00 86.62 88 ALA A O 1
ATOM 679 N N . GLU A 1 89 ? 1.214 -4.928 10.234 1.00 88.19 89 GLU A N 1
ATOM 680 C CA . GLU A 1 89 ? 1.642 -5.261 11.583 1.00 88.19 89 GLU A CA 1
ATOM 681 C C . GLU A 1 89 ? 1.576 -4.013 12.448 1.00 88.19 89 GLU A C 1
ATOM 683 O O . GLU A 1 89 ? 1.959 -2.920 12.022 1.00 88.19 89 GLU A O 1
ATOM 688 N N . VAL A 1 90 ? 1.065 -4.188 13.657 1.00 86.38 90 VAL A N 1
ATOM 689 C CA . VAL A 1 90 ? 0.871 -3.110 14.609 1.00 86.38 90 VAL A CA 1
ATOM 690 C C . VAL A 1 90 ? 1.828 -3.291 15.780 1.00 86.38 90 VAL A C 1
ATOM 692 O O . VAL A 1 90 ? 1.818 -4.325 16.452 1.00 86.38 90 VAL A O 1
ATOM 695 N N . ASP A 1 91 ? 2.645 -2.268 16.019 1.00 79.94 91 ASP A N 1
ATOM 696 C CA . ASP A 1 91 ? 3.506 -2.158 17.193 1.00 79.94 91 ASP A CA 1
ATOM 697 C C . ASP A 1 91 ? 2.805 -1.285 18.246 1.00 79.94 91 ASP A C 1
ATOM 699 O O . ASP A 1 91 ? 2.270 -0.216 17.944 1.00 79.94 91 ASP A O 1
ATOM 703 N N . THR A 1 92 ? 2.777 -1.752 19.493 1.00 67.69 92 THR A N 1
ATOM 704 C CA . THR A 1 92 ? 2.220 -1.009 20.634 1.00 67.69 92 THR A CA 1
ATOM 705 C C . THR A 1 92 ? 3.280 -0.302 21.468 1.00 67.69 92 THR A C 1
ATOM 707 O O . THR A 1 92 ? 2.926 0.557 22.270 1.00 67.69 92 THR A O 1
ATOM 710 N N . ASN A 1 93 ? 4.568 -0.620 21.289 1.00 67.06 93 ASN A N 1
ATOM 711 C CA . ASN A 1 93 ? 5.660 0.079 21.979 1.00 67.06 93 ASN A CA 1
ATOM 712 C C . ASN A 1 93 ? 5.879 1.485 21.404 1.00 67.06 93 ASN A C 1
A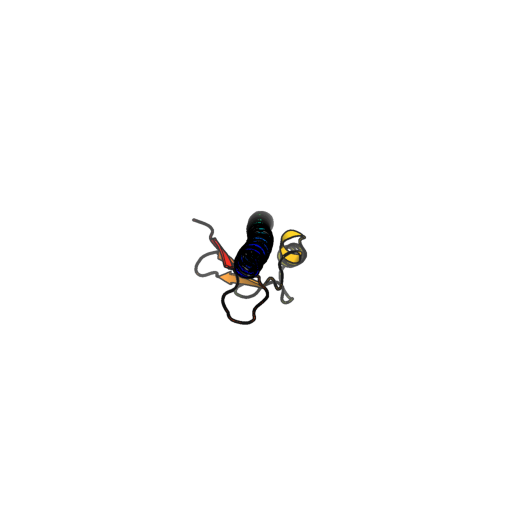TOM 714 O O . ASN A 1 93 ? 6.277 2.405 22.115 1.00 67.06 93 ASN A O 1
ATOM 718 N N . ALA A 1 94 ? 5.565 1.659 20.122 1.00 64.12 94 ALA A N 1
ATOM 719 C CA . ALA A 1 94 ? 5.323 2.944 19.490 1.00 64.12 94 ALA A CA 1
ATOM 720 C C . ALA A 1 94 ? 4.012 2.786 18.713 1.00 64.12 94 ALA A C 1
ATOM 722 O O . ALA A 1 94 ? 4.024 1.944 17.826 1.00 64.12 94 ALA A O 1
ATOM 723 N N . PRO A 1 95 ? 2.917 3.518 19.016 1.00 68.94 95 PRO A N 1
ATOM 724 C CA . PRO A 1 95 ? 1.602 3.357 18.381 1.00 68.94 95 PRO A CA 1
ATOM 725 C C . PRO A 1 95 ? 1.700 3.593 16.871 1.00 68.94 95 PRO A C 1
ATOM 727 O O . PRO A 1 95 ? 1.556 4.713 16.368 1.00 68.94 95 PRO A O 1
ATOM 730 N N . ALA A 1 96 ? 2.038 2.525 16.161 1.00 75.62 96 ALA A N 1
ATOM 731 C CA . ALA A 1 96 ? 2.512 2.571 14.800 1.00 75.62 96 ALA A CA 1
ATOM 732 C C . ALA A 1 96 ? 2.009 1.345 14.064 1.00 75.62 96 ALA A C 1
ATOM 734 O O . ALA A 1 96 ? 2.244 0.206 14.469 1.00 75.62 96 ALA A O 1
ATOM 735 N N . ILE A 1 97 ? 1.356 1.596 12.939 1.00 84.19 97 ILE A N 1
ATOM 736 C CA . ILE A 1 97 ? 1.039 0.557 11.975 1.00 84.19 97 ILE A CA 1
ATOM 737 C C . ILE A 1 97 ? 2.109 0.573 10.890 1.00 84.19 97 ILE A C 1
ATOM 739 O O . ILE A 1 97 ? 2.462 1.624 10.347 1.00 84.19 97 ILE A O 1
ATOM 743 N N . THR A 1 98 ? 2.630 -0.606 10.581 1.00 86.75 98 THR A N 1
ATOM 744 C CA . THR A 1 98 ? 3.553 -0.826 9.474 1.00 86.75 98 THR A CA 1
ATOM 745 C C . THR A 1 98 ? 2.846 -1.644 8.411 1.00 86.75 98 THR A C 1
ATOM 747 O O . THR A 1 98 ? 2.460 -2.787 8.648 1.00 86.75 98 THR A O 1
ATOM 750 N N . LEU A 1 99 ? 2.692 -1.057 7.228 1.00 87.06 99 LEU A N 1
ATOM 751 C CA . LEU A 1 99 ? 2.188 -1.728 6.039 1.00 87.06 99 LEU A CA 1
ATOM 752 C C . LEU A 1 99 ? 3.373 -2.093 5.144 1.00 87.06 99 LEU A C 1
ATOM 754 O O . LEU A 1 99 ? 4.219 -1.252 4.843 1.00 87.06 99 LEU A O 1
ATOM 758 N N . ARG A 1 100 ? 3.439 -3.357 4.735 1.00 86.69 100 ARG A N 1
ATOM 759 C CA . ARG A 1 100 ? 4.486 -3.921 3.877 1.00 86.69 100 ARG A CA 1
ATOM 760 C C . ARG A 1 100 ? 3.831 -4.529 2.647 1.00 86.69 100 ARG A C 1
ATOM 762 O O . ARG A 1 100 ? 2.845 -5.248 2.791 1.00 86.69 100 ARG A O 1
ATOM 769 N N . TRP A 1 101 ? 4.369 -4.274 1.463 1.00 86.56 101 TRP A N 1
ATOM 770 C CA . TRP A 1 101 ? 3.858 -4.824 0.203 1.00 86.56 101 TRP A CA 1
ATOM 771 C C . TRP A 1 101 ? 5.011 -5.138 -0.760 1.00 86.56 101 TRP A C 1
ATOM 773 O O . TRP A 1 101 ? 6.146 -4.723 -0.537 1.00 86.56 101 TRP A O 1
ATOM 783 N N . GLY A 1 102 ? 4.735 -5.911 -1.809 1.00 77.75 102 GLY A N 1
ATOM 784 C CA . GLY A 1 102 ? 5.715 -6.263 -2.838 1.00 77.75 102 GLY A CA 1
ATOM 785 C C . GLY A 1 102 ? 5.789 -7.760 -3.146 1.00 77.75 102 GLY A C 1
ATOM 786 O O . GLY A 1 102 ? 5.224 -8.603 -2.453 1.00 77.75 102 GLY A O 1
ATOM 787 N N . GLN A 1 103 ? 6.495 -8.100 -4.225 1.00 58.94 103 GLN A N 1
ATOM 788 C CA . GLN A 1 103 ? 6.443 -9.420 -4.873 1.00 58.94 103 GLN A CA 1
ATOM 789 C C . GLN A 1 103 ? 7.535 -10.413 -4.419 1.00 58.94 103 GLN A C 1
ATOM 791 O O . GLN A 1 103 ? 7.705 -11.469 -5.024 1.00 58.94 103 GLN A O 1
ATOM 796 N N . GLY A 1 104 ? 8.272 -10.109 -3.347 1.00 47.78 104 GLY A N 1
ATOM 797 C CA . GLY A 1 104 ? 9.388 -10.923 -2.861 1.00 47.78 104 GLY A CA 1
ATOM 798 C C . GLY A 1 104 ? 9.192 -11.399 -1.427 1.00 47.78 104 GLY A C 1
ATOM 799 O O . GLY A 1 104 ? 9.114 -10.602 -0.494 1.00 47.78 104 GLY A O 1
ATOM 800 N N . GLY A 1 105 ? 9.172 -12.715 -1.221 1.00 42.38 105 GLY A N 1
ATOM 801 C CA . GLY A 1 105 ? 9.412 -13.276 0.103 1.00 42.38 105 GLY A CA 1
ATOM 802 C C . GLY A 1 105 ? 10.791 -12.835 0.613 1.00 42.38 105 GLY A C 1
ATOM 803 O O . GLY A 1 105 ? 11.796 -13.044 -0.055 1.00 42.38 105 GLY A O 1
ATOM 804 N N . ALA A 1 106 ? 10.819 -12.235 1.801 1.00 42.09 106 ALA A N 1
ATOM 805 C CA . ALA A 1 106 ? 11.997 -11.963 2.635 1.00 42.09 106 ALA A CA 1
ATOM 806 C C . ALA A 1 106 ? 13.060 -10.942 2.160 1.00 42.09 106 ALA A C 1
ATOM 808 O O . ALA A 1 106 ? 13.841 -10.513 3.007 1.00 42.09 106 ALA A O 1
ATOM 809 N N . ALA A 1 107 ? 13.076 -10.477 0.909 1.00 43.25 107 ALA A N 1
ATOM 810 C CA . ALA A 1 107 ? 13.981 -9.406 0.466 1.00 43.25 107 ALA A CA 1
ATOM 811 C C . ALA A 1 107 ? 13.223 -8.074 0.337 1.00 43.25 107 ALA A C 1
ATOM 813 O O . ALA A 1 107 ? 12.643 -7.777 -0.699 1.00 43.25 107 ALA A O 1
ATOM 814 N N . GLU A 1 108 ? 13.196 -7.345 1.455 1.00 53.81 108 GLU A N 1
ATOM 815 C CA . GLU A 1 108 ? 12.864 -5.919 1.599 1.00 53.81 108 GLU A CA 1
ATOM 816 C C . GLU A 1 108 ? 11.608 -5.423 0.845 1.00 53.81 108 GLU A C 1
ATOM 818 O O . GLU A 1 108 ? 11.701 -4.851 -0.238 1.00 53.81 108 GLU A O 1
ATOM 823 N N . PRO A 1 109 ? 10.405 -5.621 1.418 1.00 55.78 109 PRO A N 1
ATOM 824 C CA . PRO A 1 109 ? 9.195 -5.007 0.890 1.00 55.78 109 PRO A CA 1
ATOM 825 C C . PRO A 1 109 ? 9.277 -3.497 1.121 1.00 55.78 109 PRO A C 1
ATOM 827 O O . PRO A 1 109 ? 9.678 -3.085 2.217 1.00 55.78 109 PRO A O 1
ATOM 830 N N . ASP A 1 110 ? 8.864 -2.687 0.140 1.00 61.91 110 ASP A N 1
ATOM 831 C CA . ASP A 1 110 ? 8.540 -1.286 0.398 1.00 61.91 110 ASP A CA 1
ATOM 832 C C . ASP A 1 110 ? 7.633 -1.272 1.642 1.00 61.91 110 ASP A C 1
ATOM 834 O O . ASP A 1 110 ? 6.577 -1.914 1.702 1.00 61.91 110 ASP A O 1
ATOM 838 N N . ALA A 1 111 ? 8.144 -0.662 2.707 1.00 61.78 111 ALA A N 1
ATOM 839 C CA . ALA A 1 111 ? 7.513 -0.649 4.010 1.00 61.78 111 ALA A CA 1
ATOM 840 C C . ALA A 1 111 ? 7.224 0.796 4.356 1.00 61.78 111 ALA A C 1
ATOM 842 O O . ALA A 1 111 ? 8.115 1.647 4.367 1.00 61.78 111 ALA A O 1
ATOM 843 N N . GLN A 1 112 ? 5.966 1.066 4.661 1.00 70.38 112 GLN A N 1
ATOM 844 C CA . GLN A 1 112 ? 5.549 2.372 5.107 1.00 70.38 112 GLN A CA 1
ATOM 845 C C . GLN A 1 112 ? 4.910 2.234 6.470 1.00 70.38 112 GLN A C 1
ATOM 847 O O . GLN A 1 112 ? 3.950 1.489 6.662 1.00 70.38 112 GLN A O 1
ATOM 852 N N . SER A 1 113 ? 5.493 2.943 7.427 1.00 64.69 113 SER A N 1
ATOM 853 C CA . SER A 1 113 ? 4.937 3.062 8.759 1.00 64.69 113 SER A CA 1
ATOM 854 C C . SER A 1 113 ? 4.367 4.454 8.944 1.00 64.69 113 SER A C 1
ATOM 856 O O . SER A 1 113 ? 4.944 5.455 8.511 1.00 64.69 113 SER A O 1
ATOM 858 N N . VAL A 1 114 ? 3.211 4.510 9.588 1.00 62.31 114 VAL A N 1
ATOM 859 C CA . VAL A 1 114 ? 2.692 5.744 10.163 1.00 62.31 114 VAL A CA 1
ATOM 860 C C . VAL A 1 114 ? 2.740 5.555 11.665 1.00 62.31 114 VAL A C 1
ATOM 862 O O . VAL A 1 114 ? 2.159 4.617 12.207 1.00 62.31 114 VAL A O 1
ATOM 865 N N . ARG A 1 115 ? 3.500 6.432 12.321 1.00 62.50 115 ARG A N 1
ATOM 866 C CA . ARG A 1 115 ? 3.524 6.561 13.775 1.00 62.50 115 ARG A CA 1
ATOM 867 C C . ARG A 1 115 ? 2.632 7.723 14.153 1.00 62.50 115 ARG A C 1
ATOM 869 O O . ARG A 1 115 ? 2.712 8.779 13.524 1.00 62.50 115 ARG A O 1
ATOM 876 N N . ARG A 1 116 ? 1.859 7.565 15.220 1.00 56.94 116 ARG A N 1
ATOM 877 C CA . ARG A 1 116 ? 1.239 8.720 15.856 1.00 56.94 116 ARG A CA 1
ATOM 878 C C . ARG A 1 116 ? 2.313 9.446 16.666 1.00 56.94 116 ARG A C 1
ATOM 880 O O . ARG A 1 116 ? 2.891 8.868 17.585 1.00 56.94 116 ARG A O 1
ATOM 887 N N . GLY A 1 117 ? 2.619 10.685 16.291 1.00 49.25 117 GLY A N 1
ATOM 888 C CA . GLY A 1 117 ? 3.266 11.608 17.218 1.00 49.25 117 GLY A CA 1
ATOM 889 C C . GLY A 1 117 ? 2.279 11.879 18.347 1.00 49.25 117 GLY A C 1
ATOM 890 O O . GLY A 1 117 ? 1.132 12.228 18.065 1.00 49.25 117 GLY A O 1
ATOM 891 N N . LEU A 1 118 ? 2.697 11.617 19.584 1.00 37.12 118 LEU A N 1
ATOM 892 C CA . LEU A 1 118 ? 2.006 12.115 20.772 1.00 37.12 118 LEU A CA 1
ATOM 893 C C . LEU A 1 118 ? 1.988 13.646 20.757 1.00 37.12 118 LEU A C 1
ATOM 895 O O . LEU A 1 118 ? 3.032 14.230 20.383 1.00 37.12 118 LEU A O 1
#

pLDDT: mean 81.21, std 12.42, range [37.12, 92.56]